Protein AF-Q53WY6-F1 (afdb_monomer_lite)

Structure (mmCIF, N/CA/C/O backbone):
data_AF-Q53WY6-F1
#
_entry.id   AF-Q53WY6-F1
#
loop_
_atom_site.group_PDB
_atom_site.id
_atom_site.type_symbol
_atom_site.label_atom_id
_atom_site.label_alt_id
_atom_site.label_comp_id
_atom_site.label_asym_id
_atom_site.label_entity_id
_atom_site.label_seq_id
_atom_site.pdbx_PDB_ins_code
_atom_site.Cartn_x
_atom_site.Cartn_y
_atom_site.Cartn_z
_atom_site.occupancy
_atom_site.B_iso_or_equiv
_atom_site.auth_seq_id
_atom_site.auth_comp_id
_atom_site.auth_asym_id
_atom_site.auth_atom_id
_atom_site.pdbx_PDB_model_num
ATOM 1 N N . GLY A 1 1 ? 6.495 18.073 22.674 1.00 40.06 1 GLY A N 1
ATOM 2 C CA . GLY A 1 1 ? 6.229 18.705 21.369 1.00 40.06 1 GLY A CA 1
ATOM 3 C C . GLY A 1 1 ? 6.722 17.772 20.294 1.00 40.06 1 GLY A C 1
ATOM 4 O O . GLY A 1 1 ? 7.763 17.166 20.495 1.00 40.06 1 GLY A O 1
ATOM 5 N N . THR A 1 2 ? 5.922 17.594 19.251 1.00 49.59 2 THR A N 1
ATOM 6 C CA . THR A 1 2 ? 6.097 16.708 18.089 1.00 49.59 2 THR A CA 1
ATOM 7 C C . THR A 1 2 ? 7.530 16.687 17.546 1.00 49.59 2 THR A C 1
ATOM 9 O O . THR A 1 2 ? 7.883 17.483 16.681 1.00 49.59 2 THR A O 1
ATOM 12 N N . GLY A 1 3 ? 8.357 15.777 18.064 1.00 49.84 3 GLY A N 1
ATOM 13 C CA . GLY A 1 3 ? 9.592 15.376 17.400 1.00 49.84 3 GLY A CA 1
ATOM 14 C C . GLY A 1 3 ? 9.213 14.554 16.176 1.00 49.84 3 GLY A C 1
ATOM 15 O O . GLY A 1 3 ? 8.304 13.729 16.268 1.00 49.84 3 GLY A O 1
ATOM 16 N N . GLU A 1 4 ? 9.854 14.823 15.041 1.00 56.09 4 GLU A N 1
AT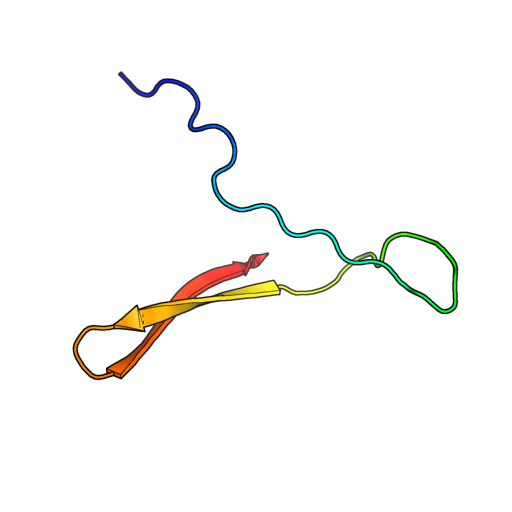OM 17 C CA . GLU A 1 4 ? 9.641 14.124 13.774 1.00 56.09 4 GLU A CA 1
ATOM 18 C C . GLU A 1 4 ? 9.478 12.615 13.997 1.00 56.09 4 GLU A C 1
ATOM 20 O O . GLU A 1 4 ? 10.411 11.902 14.379 1.00 56.09 4 GLU A O 1
ATOM 25 N N . SER A 1 5 ? 8.253 12.128 13.793 1.00 57.97 5 SER A N 1
ATOM 26 C CA . SER A 1 5 ? 7.960 10.702 13.819 1.00 57.97 5 SER A CA 1
ATOM 27 C C . SER A 1 5 ? 8.623 10.092 12.590 1.00 57.97 5 SER A C 1
ATOM 29 O O . SER A 1 5 ? 8.098 10.191 11.483 1.00 57.97 5 SER A O 1
ATOM 31 N N . LYS A 1 6 ? 9.827 9.539 12.787 1.00 66.00 6 LYS A N 1
ATOM 32 C CA . LYS A 1 6 ? 10.592 8.740 11.820 1.00 66.00 6 LYS A CA 1
ATOM 33 C C . LYS A 1 6 ? 9.615 7.847 11.057 1.00 66.00 6 LYS A C 1
ATOM 35 O O . LYS A 1 6 ? 9.072 6.938 11.673 1.00 66.00 6 LYS A O 1
ATOM 40 N N . CYS A 1 7 ? 9.356 8.147 9.783 1.00 65.81 7 CYS A N 1
ATOM 41 C CA . CYS A 1 7 ? 8.292 7.570 8.950 1.00 65.81 7 CYS A CA 1
ATOM 42 C C . CYS A 1 7 ? 7.932 6.120 9.346 1.00 65.81 7 CYS A C 1
ATOM 44 O O . CYS A 1 7 ? 8.628 5.194 8.923 1.00 65.81 7 CYS A O 1
ATOM 46 N N . PRO A 1 8 ? 6.886 5.900 10.170 1.00 82.06 8 PRO A N 1
ATOM 47 C CA . PRO A 1 8 ? 6.672 4.608 10.831 1.00 82.06 8 PRO A CA 1
ATOM 48 C C . PRO A 1 8 ? 6.186 3.516 9.869 1.00 82.06 8 PRO A C 1
ATOM 50 O O . PRO A 1 8 ? 6.217 2.336 10.208 1.00 82.06 8 PRO A O 1
ATOM 53 N N . LEU A 1 9 ? 5.753 3.903 8.667 1.00 85.62 9 LEU A N 1
ATOM 54 C CA . LEU A 1 9 ? 5.359 3.008 7.590 1.00 85.62 9 LEU A CA 1
ATOM 55 C C . LEU A 1 9 ? 5.834 3.595 6.255 1.00 85.62 9 LEU A C 1
ATOM 57 O O . LEU A 1 9 ? 5.530 4.741 5.933 1.00 85.62 9 LEU A O 1
ATOM 61 N N . MET A 1 10 ? 6.589 2.809 5.489 1.00 91.94 10 MET A N 1
ATOM 62 C CA . MET A 1 10 ? 7.120 3.177 4.175 1.00 91.94 10 MET A CA 1
ATOM 63 C C . MET A 1 10 ? 6.772 2.075 3.179 1.00 91.94 10 MET A C 1
ATOM 65 O O . MET A 1 10 ? 7.014 0.899 3.451 1.00 91.94 10 MET A O 1
ATOM 69 N N . VAL A 1 11 ? 6.257 2.458 2.013 1.00 92.94 11 VAL A N 1
ATOM 70 C CA . VAL A 1 11 ? 5.913 1.530 0.930 1.00 92.94 11 VAL A CA 1
ATOM 71 C C . VAL A 1 11 ? 6.844 1.787 -0.252 1.00 92.94 11 VAL A C 1
ATOM 73 O O . VAL A 1 11 ? 7.025 2.925 -0.676 1.00 92.94 11 VAL A O 1
ATOM 76 N N . LYS A 1 12 ? 7.462 0.727 -0.780 1.00 93.88 12 LYS A N 1
ATOM 77 C CA . LYS A 1 12 ? 8.291 0.764 -1.993 1.00 93.88 12 LYS A CA 1
ATOM 78 C C . LYS A 1 12 ? 7.804 -0.313 -2.950 1.00 93.88 12 LYS A C 1
ATOM 80 O O . LYS A 1 12 ? 7.733 -1.477 -2.566 1.00 93.88 12 LYS A O 1
ATOM 85 N N . VAL A 1 13 ? 7.505 0.073 -4.187 1.00 95.25 13 VAL A N 1
ATOM 86 C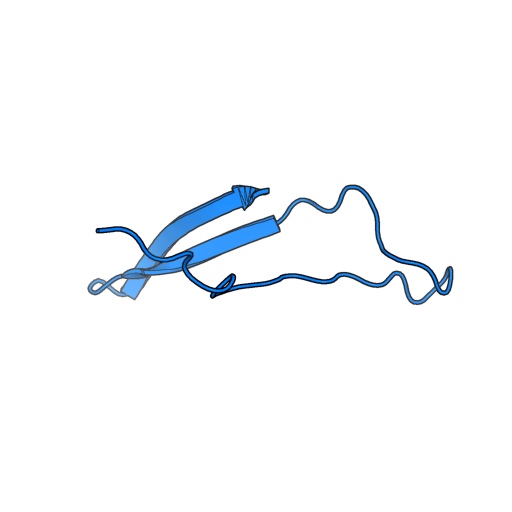 CA . VAL A 1 13 ? 6.995 -0.839 -5.217 1.00 95.25 13 VAL A CA 1
ATOM 87 C C . VAL A 1 13 ? 7.983 -0.895 -6.381 1.00 95.25 13 VAL A C 1
ATOM 89 O O . VAL A 1 13 ? 8.444 0.136 -6.873 1.00 95.25 13 VAL A O 1
ATOM 92 N N . LEU A 1 14 ? 8.327 -2.105 -6.818 1.00 95.25 14 LEU A N 1
ATOM 93 C CA . LEU A 1 14 ? 9.261 -2.349 -7.918 1.00 95.25 14 LEU A CA 1
ATOM 94 C C . LEU A 1 14 ? 8.547 -3.052 -9.072 1.00 95.25 14 LEU A C 1
ATOM 96 O O . LEU A 1 14 ? 7.813 -4.016 -8.866 1.00 95.25 14 LEU A O 1
ATOM 100 N N . GLY A 1 15 ? 8.795 -2.586 -10.296 1.00 94.81 15 GLY A N 1
ATOM 101 C CA . GLY A 1 15 ? 8.323 -3.229 -11.516 1.00 94.81 15 GLY A CA 1
ATOM 102 C C . GLY A 1 15 ? 9.346 -4.238 -12.028 1.00 94.81 15 GLY A C 1
ATOM 103 O O . GLY A 1 15 ? 10.290 -3.855 -12.719 1.00 94.81 15 GLY A O 1
ATOM 104 N N . ALA A 1 16 ? 9.140 -5.526 -11.738 1.00 93.06 16 ALA A N 1
ATOM 105 C CA . ALA A 1 16 ? 10.092 -6.594 -12.071 1.00 93.06 16 ALA A CA 1
ATOM 106 C C . ALA A 1 16 ? 10.415 -6.695 -13.577 1.00 93.06 16 ALA A C 1
ATOM 108 O O . ALA A 1 16 ? 11.552 -6.965 -13.942 1.00 93.06 16 ALA A O 1
ATOM 109 N N . VAL A 1 17 ? 9.443 -6.410 -14.451 1.00 94.50 17 VAL A N 1
ATOM 110 C CA . VAL A 1 17 ? 9.611 -6.482 -15.917 1.00 94.50 17 VAL A CA 1
ATOM 111 C C . VAL A 1 17 ? 10.521 -5.374 -16.459 1.00 94.50 17 VAL A C 1
ATOM 113 O O . VAL A 1 17 ? 11.264 -5.592 -17.408 1.00 94.50 17 VAL A O 1
ATOM 116 N N . ARG A 1 18 ? 10.472 -4.173 -15.867 1.00 88.31 18 ARG A N 1
ATOM 117 C CA . ARG A 1 18 ? 11.226 -2.994 -16.336 1.00 88.31 18 ARG A CA 1
ATOM 118 C C . ARG A 1 18 ? 12.495 -2.725 -15.527 1.00 88.31 18 ARG A C 1
ATOM 120 O O . ARG A 1 18 ? 13.205 -1.777 -15.847 1.00 88.31 18 ARG A O 1
ATOM 127 N N . GLY A 1 19 ? 12.736 -3.471 -14.447 1.00 93.12 19 GLY A N 1
ATOM 128 C CA . GLY A 1 19 ? 13.879 -3.258 -13.551 1.00 93.12 19 GLY A CA 1
ATOM 129 C C . GLY A 1 19 ? 13.923 -1.863 -12.913 1.00 93.12 19 GLY A C 1
ATOM 130 O O . GLY A 1 19 ? 14.996 -1.367 -12.590 1.00 93.12 19 GLY A O 1
ATOM 131 N N . SER A 1 20 ? 12.772 -1.199 -12.768 1.00 95.31 20 SER A N 1
ATOM 132 C CA . SER A 1 20 ? 12.660 0.181 -12.272 1.00 95.31 20 SER A CA 1
ATOM 133 C C . SER A 1 20 ? 11.515 0.320 -11.261 1.00 95.31 20 SER A C 1
ATOM 135 O O . SER A 1 20 ? 10.653 -0.565 -11.192 1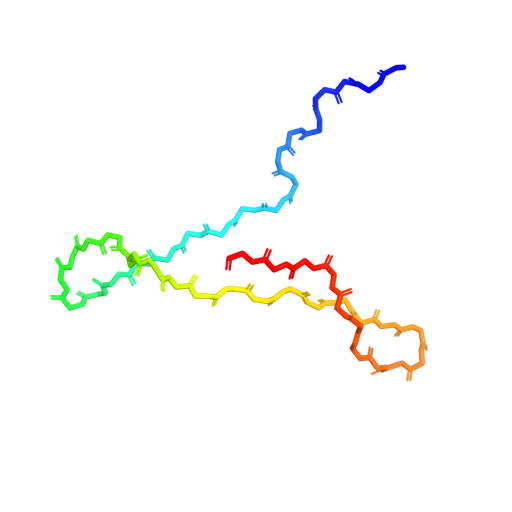.00 95.31 20 SER A O 1
ATOM 137 N N . PRO A 1 21 ? 11.487 1.395 -10.448 1.00 96.44 21 PRO A N 1
ATOM 138 C CA . PRO A 1 21 ? 10.379 1.649 -9.531 1.00 96.44 21 PRO A CA 1
ATOM 139 C C . PRO A 1 21 ? 9.030 1.662 -10.256 1.00 96.44 21 PRO A C 1
ATOM 141 O O . PRO A 1 21 ? 8.907 2.220 -11.350 1.00 96.44 21 PRO A O 1
ATOM 144 N N . ALA A 1 22 ? 8.017 1.049 -9.643 1.00 96.38 22 ALA A N 1
ATOM 145 C CA . ALA A 1 22 ? 6.653 1.151 -10.138 1.00 96.38 22 ALA A CA 1
ATOM 146 C C . ALA A 1 22 ? 6.095 2.521 -9.734 1.00 96.38 22 ALA A C 1
ATOM 148 O O . ALA A 1 22 ? 5.946 2.818 -8.550 1.00 96.38 22 ALA A O 1
ATOM 149 N N . ILE A 1 23 ? 5.838 3.364 -10.731 1.00 94.88 23 ILE A N 1
ATOM 150 C CA . ILE A 1 23 ? 5.300 4.715 -10.545 1.00 94.88 23 ILE A CA 1
ATOM 151 C C . ILE A 1 23 ? 3.767 4.693 -10.595 1.00 94.88 23 ILE A C 1
ATOM 153 O O . ILE A 1 23 ? 3.192 3.840 -11.269 1.00 94.88 23 ILE A O 1
ATOM 157 N N . ASN A 1 24 ? 3.120 5.652 -9.924 1.00 94.50 24 ASN A N 1
ATOM 158 C CA . ASN A 1 24 ? 1.661 5.845 -9.917 1.00 94.50 24 ASN A CA 1
ATOM 159 C C . ASN A 1 24 ? 0.855 4.620 -9.442 1.00 94.50 24 ASN A C 1
ATOM 161 O O . ASN A 1 24 ? -0.195 4.302 -9.998 1.00 94.50 24 ASN A O 1
ATOM 165 N N . VAL A 1 25 ? 1.352 3.916 -8.423 1.00 96.06 25 VAL A N 1
ATOM 166 C CA . VAL A 1 25 ? 0.640 2.794 -7.799 1.00 96.06 25 VAL A CA 1
ATOM 167 C C .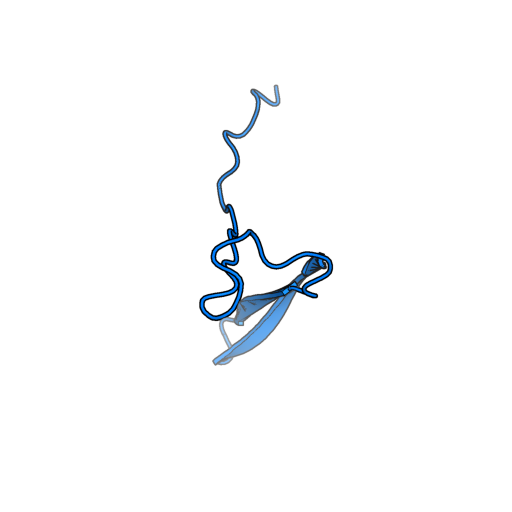 VAL A 1 25 ? -0.215 3.332 -6.660 1.00 96.06 25 VAL A C 1
ATOM 169 O O . VAL A 1 25 ? 0.338 3.858 -5.702 1.00 96.06 25 VAL A O 1
ATOM 172 N N . ALA A 1 26 ? -1.536 3.172 -6.757 1.00 96.69 26 ALA A N 1
ATOM 173 C CA . ALA A 1 26 ? -2.440 3.500 -5.660 1.00 96.69 26 ALA A CA 1
ATOM 174 C C . ALA A 1 26 ? -2.264 2.498 -4.510 1.00 96.69 26 ALA A C 1
ATOM 176 O O . ALA A 1 26 ? -2.295 1.281 -4.716 1.00 96.69 26 ALA A O 1
ATOM 177 N N . VAL A 1 27 ? -2.097 3.012 -3.298 1.00 96.50 27 VAL A N 1
ATOM 178 C CA . VAL A 1 27 ? -1.920 2.242 -2.072 1.00 96.50 27 VAL A CA 1
ATOM 179 C C . VAL A 1 27 ? -3.035 2.602 -1.100 1.00 96.50 27 VAL A C 1
ATOM 181 O O . VAL A 1 27 ? -3.275 3.771 -0.810 1.00 96.50 27 VAL A O 1
ATOM 184 N N . HIS A 1 28 ? -3.683 1.583 -0.540 1.00 97.06 28 HIS A N 1
ATOM 185 C CA . HIS A 1 28 ? -4.652 1.725 0.543 1.00 97.06 28 HIS A CA 1
ATOM 186 C C . HIS A 1 28 ? -4.189 0.899 1.739 1.00 97.06 28 HIS A C 1
ATOM 188 O O . HIS A 1 28 ? -3.868 -0.282 1.609 1.00 97.06 28 HIS A O 1
ATOM 194 N N . VAL A 1 29 ? -4.150 1.528 2.907 1.00 96.50 29 VAL A N 1
ATOM 195 C CA . VAL A 1 29 ? -3.778 0.905 4.174 1.00 96.50 29 VAL A CA 1
ATOM 196 C C . VAL A 1 29 ? -5.033 0.783 5.017 1.00 96.50 29 VAL A C 1
ATOM 198 O O . VAL A 1 29 ? -5.744 1.768 5.214 1.00 96.50 29 VAL A O 1
ATOM 201 N N . PHE A 1 30 ? -5.276 -0.414 5.541 1.00 97.00 30 PHE A N 1
ATOM 202 C CA . PHE A 1 30 ? -6.383 -0.698 6.445 1.00 97.00 30 PHE A CA 1
ATOM 203 C C . PHE A 1 30 ? -5.845 -1.203 7.777 1.00 97.00 30 PHE A C 1
ATOM 205 O O . PHE A 1 30 ? -4.803 -1.863 7.835 1.00 97.00 30 PHE A O 1
ATOM 212 N N . ARG A 1 31 ? -6.566 -0.904 8.852 1.00 96.19 31 ARG A N 1
ATOM 213 C CA . ARG A 1 31 ? -6.314 -1.452 10.183 1.00 96.19 31 ARG A CA 1
ATOM 214 C C . ARG A 1 31 ? -7.440 -2.415 10.531 1.00 96.19 31 ARG A C 1
ATOM 216 O O . ARG A 1 31 ? -8.589 -2.167 10.187 1.00 96.19 31 ARG A O 1
ATOM 223 N N . LYS A 1 32 ? -7.108 -3.521 11.193 1.00 97.31 32 LYS A N 1
ATOM 224 C CA . LYS A 1 32 ? -8.118 -4.437 11.717 1.00 97.31 32 LYS A CA 1
ATOM 225 C C . LYS A 1 32 ? -8.689 -3.860 13.015 1.00 97.31 32 LYS A C 1
ATOM 227 O O . LYS A 1 32 ? -7.924 -3.593 13.944 1.00 97.31 32 LYS A O 1
ATOM 232 N N . ALA A 1 33 ? -9.996 -3.642 13.045 1.00 96.38 33 ALA A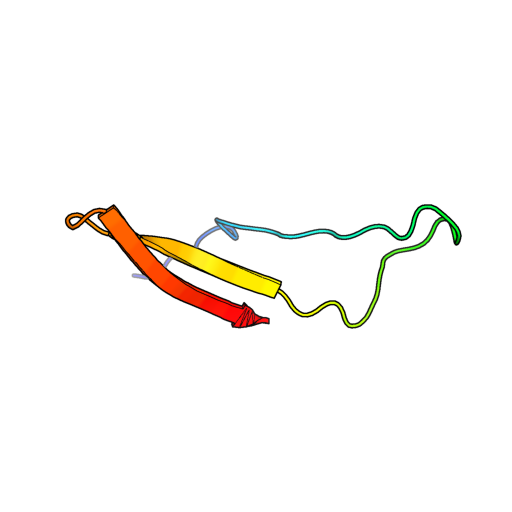 N 1
ATOM 233 C CA . ALA A 1 33 ? -10.730 -3.131 14.191 1.00 96.38 33 ALA A CA 1
ATOM 234 C C . ALA A 1 33 ? -11.042 -4.249 15.203 1.00 96.38 33 ALA A C 1
ATOM 236 O O . ALA A 1 33 ? -10.833 -5.437 14.948 1.00 96.38 33 ALA A O 1
ATOM 237 N N . ALA A 1 34 ? -11.519 -3.855 16.385 1.00 96.69 34 ALA A N 1
ATOM 238 C CA . ALA A 1 34 ? -11.830 -4.779 17.479 1.00 96.69 34 ALA A CA 1
ATOM 239 C C . ALA A 1 34 ? -13.040 -5.686 17.190 1.00 96.69 34 ALA A C 1
ATOM 241 O O . ALA A 1 34 ? -13.185 -6.728 17.820 1.00 96.69 34 ALA A O 1
ATOM 242 N N . ASP A 1 35 ? -13.887 -5.294 16.241 1.00 95.94 35 ASP A N 1
ATOM 243 C CA . ASP A 1 35 ? -15.038 -6.056 15.748 1.00 95.94 35 ASP A CA 1
ATOM 244 C C . ASP A 1 35 ? -14.680 -6.978 14.566 1.00 95.94 35 ASP A C 1
ATOM 246 O O . ASP A 1 35 ? -15.555 -7.422 13.826 1.00 95.94 35 ASP A O 1
ATOM 250 N N . ASP A 1 36 ? -13.384 -7.242 14.373 1.00 95.62 36 ASP A N 1
ATOM 251 C CA . ASP A 1 36 ? -12.809 -8.013 13.270 1.00 95.62 36 ASP A CA 1
ATOM 252 C C . ASP A 1 36 ? -13.028 -7.428 11.861 1.00 95.62 36 ASP A C 1
ATOM 254 O O . ASP A 1 36 ? -12.631 -8.054 10.870 1.00 95.62 36 ASP A O 1
ATOM 258 N N . THR A 1 37 ? -13.568 -6.212 11.742 1.00 97.88 37 THR A N 1
ATOM 259 C CA . THR A 1 37 ? -13.685 -5.512 10.456 1.00 97.88 37 THR A CA 1
ATOM 260 C C . THR A 1 37 ? -12.383 -4.799 10.072 1.00 97.88 37 THR A C 1
ATOM 262 O O . THR A 1 37 ? -11.448 -4.677 10.868 1.00 97.88 37 THR A O 1
ATOM 265 N N . TRP A 1 38 ? -12.287 -4.347 8.819 1.00 97.69 38 TRP A N 1
ATOM 266 C CA . TRP A 1 38 ? -11.160 -3.552 8.329 1.00 97.69 38 TRP A CA 1
ATOM 267 C C . TRP A 1 38 ? -11.591 -2.101 8.130 1.00 97.69 38 TRP A C 1
ATOM 269 O O . TRP A 1 38 ? -12.477 -1.822 7.324 1.00 97.69 38 TRP A O 1
ATOM 279 N N . GLU A 1 39 ? -10.930 -1.178 8.823 1.00 97.00 39 GLU A N 1
ATOM 280 C CA . GLU A 1 39 ? -11.175 0.262 8.719 1.00 97.00 39 GLU A CA 1
ATOM 281 C C . GLU A 1 39 ? -10.086 0.954 7.877 1.00 97.00 39 GLU A C 1
ATOM 283 O O . GLU A 1 39 ? -8.909 0.574 7.956 1.00 97.00 39 GLU A O 1
ATOM 288 N N . PRO A 1 40 ? -10.429 1.967 7.056 1.00 95.94 40 PRO A N 1
ATOM 289 C CA . PRO A 1 40 ? -9.438 2.750 6.325 1.00 95.94 40 PRO A CA 1
ATOM 290 C C . PRO A 1 40 ? -8.481 3.467 7.283 1.00 95.94 40 PRO A C 1
ATOM 292 O O . PRO A 1 40 ? -8.914 4.137 8.218 1.00 95.94 40 PRO A O 1
ATOM 295 N N . PHE A 1 41 ? -7.178 3.364 7.026 1.00 94.25 41 PHE A N 1
ATOM 296 C CA . PHE A 1 41 ? -6.138 3.991 7.844 1.00 94.25 41 PHE A CA 1
ATOM 297 C C . PHE A 1 41 ? -5.366 5.080 7.090 1.00 94.25 41 PHE A C 1
ATOM 299 O O . PHE A 1 41 ? -5.131 6.157 7.633 1.00 94.25 41 PHE A O 1
ATOM 306 N N . ALA A 1 42 ? -4.966 4.817 5.843 1.00 93.38 42 ALA A N 1
ATOM 307 C CA . ALA A 1 42 ? -4.269 5.778 4.988 1.00 93.38 42 ALA A CA 1
ATOM 308 C C . ALA A 1 42 ? -4.412 5.401 3.506 1.00 93.38 42 ALA A C 1
ATOM 310 O O . ALA A 1 42 ? -4.684 4.246 3.177 1.00 93.38 42 ALA A O 1
ATOM 311 N N . SER A 1 43 ? -4.185 6.353 2.606 1.00 93.75 43 SER A N 1
ATOM 312 C CA . SER A 1 43 ? -4.103 6.105 1.163 1.00 93.75 43 SER A CA 1
ATOM 313 C C . SER A 1 43 ? -3.099 7.042 0.497 1.00 93.75 43 SER A C 1
ATOM 315 O O . SE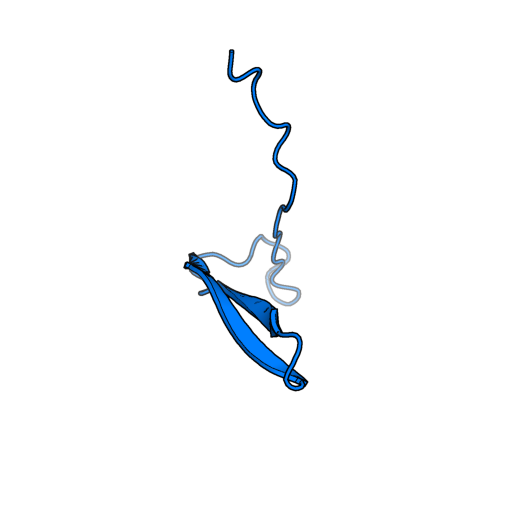R A 1 43 ? -2.866 8.134 1.020 1.00 93.75 43 SER A O 1
ATOM 317 N N . GLY A 1 44 ? -2.547 6.647 -0.653 1.00 90.19 44 GLY A N 1
ATOM 318 C CA . GLY A 1 44 ? -1.624 7.468 -1.444 1.00 90.19 44 GLY A CA 1
ATOM 319 C C . GLY A 1 44 ? -1.123 6.796 -2.708 1.00 90.19 44 GLY A C 1
ATOM 320 O O . GLY A 1 44 ? -1.632 5.702 -3.033 1.00 90.19 44 GLY A O 1
#

Foldseek 3Di:
DDDPPPPPDDDWAADPVVRGTDPPDKDWDWDQDPVRDTHTDDID

Radius of gyration: 14.93 Å; chains: 1; bounding box: 29×27×38 Å

Secondary structure (DSSP, 8-state):
-------S-----EETTTTEE--S---EEEEE-TTS-EEEEEE-

InterPro domains:
  IPR000895 Transthyretin/hydroxyisourate hydrolase [PR00189] (8-28)
  IPR000895 Transthyretin/hydroxyisourate hydrolase [PR00189] (41-44)
  IPR036817 Transthyretin/hydroxyisourate hydrolase domain superfamily [G3DSA:2.60.40.180] (1-44)
  IPR036817 Transthyretin/hydroxyisourate hydrolase domain superfamily [SSF49472] (4-43)

Organism: Homo sapiens (NCBI:txid9606)

pLDDT: mean 88.22, std 15.14, range [40.06, 97.88]

Sequence (44 aa):
GTGESKCPLMVKVLGAVRGSPAINVAVHVFRKAADDTWEPFASG